Protein AF-V4T7K6-F1 (afdb_monomer_lite)

Radius of gyration: 15.02 Å; chains: 1; bounding box: 45×35×38 Å

Structure (mmCIF, N/CA/C/O backbone):
data_AF-V4T7K6-F1
#
_entry.id   AF-V4T7K6-F1
#
loop_
_atom_site.group_PDB
_atom_site.id
_atom_site.type_symbol
_atom_site.label_atom_id
_atom_site.label_alt_id
_atom_site.label_comp_id
_atom_site.label_asym_id
_atom_site.label_entity_id
_atom_site.label_seq_id
_atom_site.pdbx_PDB_ins_code
_atom_site.Cartn_x
_atom_site.Cartn_y
_atom_site.Cartn_z
_atom_site.occupancy
_atom_site.B_iso_or_equiv
_atom_site.auth_seq_id
_atom_site.auth_comp_id
_atom_site.auth_asym_id
_atom_site.auth_atom_id
_atom_site.pdbx_PDB_model_num
ATOM 1 N N . LYS A 1 1 ? 6.951 -4.900 18.575 1.00 36.53 1 LYS A N 1
ATOM 2 C CA . LYS A 1 1 ? 5.587 -4.560 19.053 1.00 36.53 1 LYS A CA 1
ATOM 3 C C . LYS A 1 1 ? 5.003 -3.599 18.024 1.00 36.53 1 LYS A C 1
ATOM 5 O O . LYS A 1 1 ? 5.227 -2.404 18.121 1.00 36.53 1 LYS A O 1
ATOM 10 N N . GLN A 1 2 ? 4.439 -4.139 16.946 1.00 43.81 2 GLN A N 1
ATOM 11 C CA . GLN A 1 2 ? 3.967 -3.348 15.809 1.00 43.81 2 GLN A CA 1
ATOM 12 C C . GLN A 1 2 ? 2.521 -2.949 16.098 1.00 43.81 2 GLN A C 1
ATOM 14 O O . GLN A 1 2 ? 1.584 -3.678 15.784 1.00 43.81 2 GLN A O 1
ATOM 19 N N . SER A 1 3 ? 2.383 -1.855 16.845 1.00 41.88 3 SER A N 1
ATOM 20 C CA . SER A 1 3 ? 1.105 -1.269 17.241 1.00 41.88 3 SER A CA 1
ATOM 21 C C . SER A 1 3 ? 0.712 -0.226 16.199 1.00 41.88 3 SER A C 1
ATOM 23 O O . SER A 1 3 ? 1.131 0.922 16.283 1.00 41.88 3 SER A O 1
ATOM 25 N N . GLY A 1 4 ? -0.050 -0.652 15.199 1.00 57.19 4 GLY A N 1
ATOM 26 C CA . GLY A 1 4 ? -0.596 0.192 14.141 1.00 57.19 4 GLY A CA 1
ATOM 27 C C . GLY A 1 4 ? -1.462 -0.645 13.194 1.00 57.19 4 GLY A C 1
ATOM 28 O O . GLY A 1 4 ? -1.292 -1.870 13.167 1.00 57.19 4 GLY A O 1
ATOM 29 N N . PRO A 1 5 ? -2.403 -0.025 12.461 1.00 72.12 5 PRO A N 1
ATOM 30 C CA . PRO A 1 5 ? -3.175 -0.713 11.428 1.00 72.12 5 PRO A CA 1
ATOM 31 C C . PRO A 1 5 ? 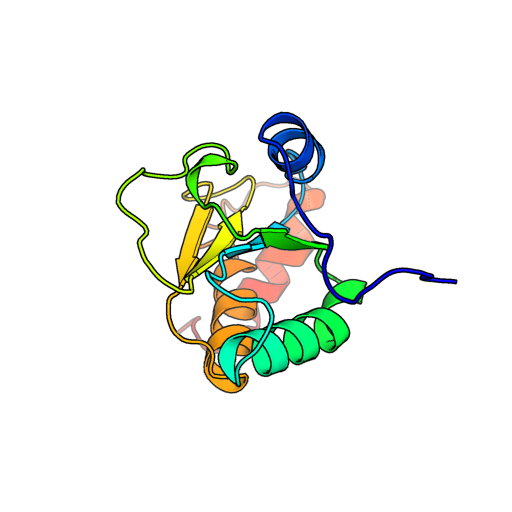-2.245 -1.320 10.367 1.00 72.12 5 PRO A C 1
ATOM 33 O O . PRO A 1 5 ? -1.109 -0.876 10.204 1.00 72.12 5 PRO A O 1
ATOM 36 N N . ALA A 1 6 ? -2.723 -2.337 9.643 1.00 80.31 6 ALA A N 1
ATOM 37 C CA . ALA A 1 6 ? -1.967 -3.003 8.575 1.00 80.31 6 ALA A CA 1
ATOM 38 C C . ALA A 1 6 ? -1.409 -2.025 7.530 1.00 80.31 6 ALA A C 1
ATOM 40 O O . ALA A 1 6 ? -0.366 -2.270 6.935 1.00 80.31 6 ALA A O 1
ATOM 41 N N . SER A 1 7 ? -2.104 -0.902 7.358 1.00 82.12 7 SER A N 1
ATOM 42 C CA . SER A 1 7 ? -1.777 0.166 6.426 1.00 82.12 7 SER A CA 1
ATOM 43 C C . SER A 1 7 ? -1.966 1.536 7.079 1.00 82.12 7 SER A C 1
ATOM 45 O O . SER A 1 7 ? -2.933 1.728 7.819 1.00 82.12 7 SER A O 1
ATOM 47 N N . ALA A 1 8 ? -1.061 2.472 6.803 1.00 85.44 8 ALA A N 1
ATOM 48 C CA . ALA A 1 8 ? -1.074 3.835 7.327 1.00 85.44 8 ALA A CA 1
ATOM 49 C C . ALA A 1 8 ? -2.023 4.752 6.539 1.00 85.44 8 ALA A C 1
ATOM 51 O O . ALA A 1 8 ? -1.962 4.807 5.316 1.00 85.44 8 ALA A O 1
ATOM 52 N N . GLU A 1 9 ? -2.882 5.499 7.228 1.00 87.31 9 GLU A N 1
ATOM 53 C CA . GLU A 1 9 ? -3.826 6.421 6.587 1.00 87.31 9 GLU A CA 1
ATOM 54 C C . GLU A 1 9 ? -3.152 7.752 6.215 1.00 87.31 9 GLU A C 1
ATOM 56 O O . GLU A 1 9 ? -2.814 8.549 7.088 1.00 87.31 9 GLU A O 1
ATOM 61 N N . ILE A 1 10 ? -3.024 8.020 4.916 1.00 86.69 10 ILE A N 1
ATOM 62 C CA . ILE A 1 10 ? -2.391 9.215 4.356 1.00 86.69 10 ILE A CA 1
ATOM 63 C C . ILE A 1 10 ? -3.451 10.280 4.071 1.00 86.69 10 ILE A C 1
ATOM 65 O O . ILE A 1 10 ? -4.290 10.142 3.169 1.00 86.69 10 ILE A O 1
ATOM 69 N N . LYS A 1 11 ? -3.384 11.377 4.830 1.00 83.69 11 LYS A N 1
ATOM 70 C CA . LYS A 1 11 ? -4.359 12.488 4.796 1.00 83.69 11 LYS A CA 1
ATOM 71 C C . LYS A 1 11 ? -3.871 13.735 4.071 1.00 83.69 11 LYS A C 1
ATOM 73 O O . LYS A 1 11 ? -4.687 14.578 3.707 1.00 83.69 11 LYS A O 1
ATOM 78 N N . SER A 1 12 ? -2.565 13.836 3.847 1.00 84.94 12 SER A N 1
ATOM 79 C CA . SER A 1 12 ? -1.917 15.025 3.295 1.00 84.94 12 SER A CA 1
ATOM 80 C C . SER A 1 12 ? -0.817 14.637 2.318 1.00 84.94 12 SER A C 1
ATOM 82 O O . SER A 1 12 ? -0.233 13.561 2.428 1.00 84.94 12 SER A O 1
ATOM 84 N N . ALA A 1 13 ? -0.491 15.540 1.393 1.00 82.19 13 ALA A N 1
ATOM 85 C CA . ALA A 1 13 ? 0.616 15.319 0.464 1.00 82.19 13 ALA A CA 1
ATOM 86 C C . ALA A 1 13 ? 1.984 15.280 1.158 1.00 82.19 13 ALA A C 1
ATOM 88 O O . ALA A 1 13 ? 2.868 14.534 0.746 1.00 82.19 13 ALA A O 1
ATOM 89 N N . GLU A 1 14 ? 2.137 16.035 2.246 1.00 82.69 14 GLU A N 1
ATOM 90 C CA . GLU A 1 14 ? 3.325 15.977 3.103 1.00 82.69 14 GLU A CA 1
ATOM 91 C C . GLU A 1 14 ? 3.479 14.593 3.740 1.00 82.69 14 GLU A C 1
ATOM 93 O O . GLU A 1 14 ? 4.555 14.007 3.683 1.00 82.69 14 GLU A O 1
ATOM 98 N N . ASP A 1 15 ? 2.379 14.039 4.259 1.00 82.44 15 ASP A N 1
ATOM 99 C CA . ASP A 1 15 ? 2.345 12.707 4.863 1.00 82.44 15 ASP A CA 1
ATOM 100 C C . ASP A 1 15 ? 2.681 11.631 3.825 1.00 82.44 15 ASP A C 1
ATOM 102 O O . ASP A 1 15 ? 3.547 10.795 4.060 1.00 82.44 15 ASP A O 1
ATOM 106 N N . ALA A 1 16 ? 2.113 11.740 2.617 1.00 79.88 16 ALA A N 1
ATOM 107 C CA . ALA A 1 16 ? 2.456 10.867 1.501 1.00 79.88 16 ALA A CA 1
ATOM 108 C C . ALA A 1 16 ? 3.951 10.928 1.175 1.00 79.88 16 ALA A C 1
ATOM 110 O O . ALA A 1 16 ? 4.599 9.896 1.051 1.00 79.88 16 ALA A O 1
ATOM 111 N N . SER A 1 17 ? 4.511 12.132 1.052 1.00 79.44 17 SER A N 1
ATOM 112 C CA . SER A 1 17 ? 5.918 12.312 0.699 1.00 79.44 17 SER A CA 1
ATOM 113 C C . SER A 1 17 ? 6.873 11.860 1.803 1.00 79.44 17 SER A C 1
ATOM 115 O O . SER A 1 17 ? 7.966 11.405 1.487 1.00 79.44 17 SER A O 1
ATOM 117 N N . SER A 1 18 ? 6.496 11.986 3.077 1.00 79.44 18 SER A N 1
ATOM 118 C CA . SER A 1 18 ? 7.275 11.444 4.196 1.00 79.44 18 SER A CA 1
ATOM 119 C C . SER A 1 18 ? 7.146 9.927 4.317 1.00 79.44 18 SER A C 1
ATOM 121 O O . SER A 1 18 ? 8.103 9.272 4.723 1.00 79.44 18 SER A O 1
ATOM 123 N N . PHE A 1 19 ? 5.988 9.370 3.960 1.00 79.75 19 PHE A N 1
ATOM 124 C CA . PHE A 1 19 ? 5.734 7.932 3.970 1.00 79.75 19 PHE A CA 1
ATOM 125 C C . PHE A 1 19 ? 6.450 7.214 2.819 1.00 79.75 19 PHE A C 1
ATOM 127 O O . PHE A 1 19 ? 6.991 6.122 2.980 1.00 79.75 19 PHE A O 1
ATOM 134 N N . ILE A 1 20 ? 6.501 7.848 1.647 1.00 75.88 20 ILE A N 1
ATOM 135 C CA . ILE A 1 20 ? 7.210 7.356 0.467 1.00 75.88 20 ILE A CA 1
ATOM 136 C C . ILE A 1 20 ? 8.707 7.611 0.662 1.00 75.88 20 ILE A C 1
ATOM 138 O O . ILE A 1 20 ? 9.255 8.630 0.249 1.00 75.88 20 ILE A O 1
ATOM 142 N N . GLY A 1 21 ? 9.382 6.680 1.332 1.00 65.81 21 GLY A N 1
ATOM 143 C CA . GLY A 1 21 ? 10.826 6.748 1.531 1.00 65.81 21 GLY A CA 1
ATOM 144 C C . GLY A 1 21 ? 11.610 6.519 0.232 1.00 65.81 21 GLY A C 1
ATOM 145 O O . GLY A 1 21 ? 11.357 5.566 -0.498 1.00 65.81 21 GLY A O 1
ATOM 146 N N . GLU A 1 22 ? 12.649 7.321 -0.016 1.00 59.69 22 GLU A N 1
ATOM 147 C CA . GLU A 1 22 ? 13.489 7.267 -1.234 1.00 59.69 22 GLU A CA 1
ATOM 148 C C . GLU A 1 22 ? 14.290 5.963 -1.435 1.00 59.69 22 GLU A C 1
ATOM 150 O O . GLU A 1 22 ? 14.983 5.810 -2.436 1.00 59.69 22 GLU A O 1
ATOM 155 N N . LYS A 1 23 ? 14.265 5.023 -0.484 1.00 63.88 23 LYS A N 1
ATOM 156 C CA . LYS A 1 23 ? 15.108 3.810 -0.508 1.00 63.88 23 LYS A CA 1
ATOM 157 C C . LYS A 1 23 ? 14.344 2.506 -0.303 1.00 63.88 23 LYS A C 1
ATOM 159 O O . LYS A 1 23 ? 14.974 1.467 -0.123 1.00 63.88 23 LYS A O 1
ATOM 164 N N . LYS A 1 24 ? 13.010 2.538 -0.298 1.00 73.62 24 LYS A N 1
ATOM 165 C CA . LYS A 1 24 ? 12.188 1.356 -0.016 1.00 73.62 24 LYS A CA 1
ATOM 166 C C . LYS A 1 24 ? 10.985 1.273 -0.940 1.00 73.62 24 LYS A C 1
ATOM 168 O O . LYS A 1 24 ? 10.561 2.273 -1.507 1.00 73.62 24 LYS A O 1
ATOM 173 N N . VAL A 1 25 ? 10.455 0.063 -1.075 1.00 79.44 25 VAL A N 1
ATOM 174 C CA . VAL A 1 25 ? 9.202 -0.184 -1.786 1.00 79.44 25 VAL A CA 1
ATOM 175 C C . VAL A 1 25 ? 8.042 0.083 -0.832 1.00 79.44 25 VAL A C 1
ATOM 177 O O . VAL A 1 25 ? 7.997 -0.472 0.266 1.00 79.44 25 VAL A O 1
ATOM 180 N N . VAL A 1 26 ? 7.124 0.943 -1.257 1.00 85.38 26 VAL A N 1
ATOM 181 C CA . VAL A 1 26 ? 5.983 1.403 -0.465 1.00 85.38 26 VAL A CA 1
ATOM 182 C C . VAL A 1 26 ? 4.718 1.176 -1.272 1.00 85.38 26 VAL A C 1
ATOM 184 O O . VAL A 1 26 ? 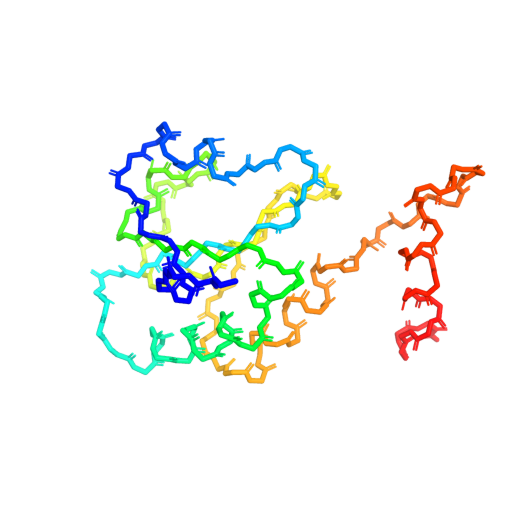4.638 1.581 -2.424 1.00 85.38 26 VAL A O 1
ATOM 187 N N . ILE A 1 27 ? 3.717 0.533 -0.693 1.00 86.94 27 ILE A N 1
ATOM 188 C CA . ILE A 1 27 ? 2.449 0.251 -1.356 1.00 86.94 27 ILE A CA 1
ATOM 189 C C . ILE A 1 27 ? 1.404 1.193 -0.782 1.00 86.94 27 ILE A C 1
ATOM 191 O O . ILE A 1 27 ? 1.247 1.275 0.427 1.00 86.94 27 ILE A O 1
ATOM 195 N N . ILE A 1 28 ? 0.684 1.920 -1.628 1.00 86.94 28 ILE A N 1
ATOM 196 C CA . ILE A 1 28 ? -0.352 2.860 -1.221 1.00 86.94 28 ILE A CA 1
ATOM 197 C C . ILE A 1 28 ? -1.656 2.556 -1.940 1.00 86.94 28 ILE A C 1
ATOM 199 O O . ILE A 1 28 ? -1.780 2.757 -3.143 1.00 86.94 28 ILE A O 1
ATOM 203 N N . GLY A 1 29 ? -2.664 2.127 -1.194 1.00 86.88 29 GLY A N 1
ATOM 204 C CA . GLY A 1 29 ? -4.011 1.931 -1.709 1.00 86.88 29 GLY A CA 1
ATOM 205 C C . GLY A 1 29 ? -4.817 3.226 -1.706 1.00 86.88 29 GLY A C 1
ATOM 206 O O . GLY A 1 29 ? -5.131 3.770 -0.653 1.00 86.88 29 GLY A O 1
ATOM 207 N N . VAL A 1 30 ? -5.186 3.736 -2.870 1.00 86.75 30 VAL A N 1
ATOM 208 C CA . VAL A 1 30 ? -6.217 4.762 -2.988 1.00 86.75 30 VAL A CA 1
ATOM 209 C C . VAL A 1 30 ? -7.572 4.074 -2.977 1.00 86.75 30 VAL A C 1
ATOM 211 O O . VAL A 1 30 ? -7.855 3.295 -3.876 1.00 86.75 30 VAL A O 1
ATOM 214 N N . PHE A 1 31 ? -8.429 4.383 -2.011 1.00 85.44 31 PHE A N 1
ATOM 215 C CA . PHE A 1 31 ? -9.778 3.831 -1.933 1.00 85.44 31 PHE A CA 1
ATOM 216 C C . PHE A 1 31 ? -10.799 4.942 -1.731 1.00 85.44 31 PHE A C 1
ATOM 218 O O . PHE A 1 31 ? -10.685 5.689 -0.763 1.00 85.44 31 PHE A O 1
ATOM 225 N N . PRO A 1 32 ? -11.851 5.043 -2.560 1.00 82.31 32 PRO A N 1
ATOM 226 C CA . PRO A 1 32 ? -12.889 6.047 -2.337 1.00 82.31 32 PRO A CA 1
ATOM 227 C C . PRO A 1 32 ? -13.578 5.860 -0.974 1.00 82.31 32 PRO A C 1
ATOM 229 O O . PRO A 1 32 ? -13.946 6.837 -0.327 1.00 82.31 32 PRO A O 1
ATOM 232 N N . ASN A 1 33 ? -13.707 4.613 -0.510 1.00 81.44 33 ASN A N 1
ATOM 233 C CA . ASN A 1 33 ? -14.237 4.264 0.804 1.00 81.44 33 ASN A CA 1
ATOM 234 C C . ASN A 1 33 ? -13.369 3.165 1.428 1.00 81.44 33 ASN A C 1
ATOM 236 O O . ASN A 1 33 ? -12.994 2.219 0.744 1.00 81.44 33 ASN A O 1
ATOM 240 N N . PHE A 1 34 ? -13.109 3.249 2.734 1.00 79.94 34 PHE A N 1
ATOM 241 C CA . PHE A 1 34 ? -12.410 2.209 3.507 1.00 79.94 34 PHE A CA 1
ATOM 242 C C . PHE A 1 34 ? -13.330 1.040 3.886 1.00 79.94 34 PHE A C 1
ATOM 244 O O . PHE A 1 34 ? -13.287 0.511 4.993 1.00 79.94 34 PHE A O 1
ATOM 251 N N . SER A 1 35 ? -14.250 0.699 2.991 1.00 78.62 35 SER A N 1
ATOM 252 C CA . SER A 1 35 ? -15.254 -0.331 3.201 1.00 78.62 35 SER A CA 1
ATOM 253 C C . SER A 1 35 ? -15.553 -0.972 1.857 1.00 78.62 35 SER A C 1
ATOM 255 O O . SER A 1 35 ? -15.821 -0.265 0.885 1.00 78.62 35 SER A O 1
ATOM 257 N N . GLY A 1 36 ? -15.458 -2.296 1.808 1.00 82.31 36 GLY A N 1
ATOM 258 C CA . GLY A 1 36 ? -15.582 -3.079 0.587 1.00 82.31 36 GLY A CA 1
ATOM 259 C C . GLY A 1 36 ? -14.548 -4.196 0.540 1.00 82.31 36 GLY A C 1
ATOM 260 O O . GLY A 1 36 ? -13.505 -4.120 1.195 1.00 82.31 36 GLY A O 1
ATOM 261 N N . GLU A 1 37 ? -14.838 -5.205 -0.278 1.00 85.69 37 GLU A N 1
ATOM 262 C CA . GLU A 1 37 ? -13.969 -6.367 -0.481 1.00 85.69 37 GLU A CA 1
ATOM 263 C C . GLU A 1 37 ? -12.560 -5.933 -0.919 1.00 85.69 37 GLU A C 1
ATOM 265 O O . GLU A 1 37 ? -11.562 -6.516 -0.506 1.00 85.69 37 GLU A O 1
ATOM 270 N N . GLU A 1 38 ? -12.456 -4.839 -1.678 1.00 85.00 38 GLU A N 1
ATOM 271 C CA . GLU A 1 38 ? -11.179 -4.304 -2.142 1.00 85.00 38 GLU A CA 1
ATOM 272 C C . GLU A 1 38 ? -10.270 -3.829 -1.000 1.00 85.00 38 GLU A C 1
ATOM 274 O O . GLU A 1 38 ? -9.067 -4.103 -0.998 1.00 85.00 38 GLU A O 1
ATOM 279 N N . PHE A 1 39 ? -10.844 -3.133 -0.014 1.00 85.44 39 PHE A N 1
ATOM 280 C CA . PHE A 1 39 ? -10.108 -2.644 1.150 1.00 85.44 39 PHE A CA 1
ATOM 281 C C . PHE A 1 39 ? -9.776 -3.781 2.120 1.00 85.44 39 PHE A C 1
ATOM 283 O O . PHE A 1 39 ? -8.686 -3.798 2.693 1.00 85.44 39 PHE A O 1
ATOM 290 N N . GLU A 1 40 ? -10.680 -4.750 2.283 1.00 88.06 40 GLU A N 1
ATOM 291 C CA . GLU A 1 40 ? -10.435 -5.939 3.104 1.00 88.06 40 GLU A CA 1
ATOM 292 C C . GLU A 1 40 ? -9.303 -6.794 2.524 1.00 88.06 40 GLU A C 1
ATOM 294 O O . GLU A 1 40 ? -8.353 -7.115 3.238 1.00 88.06 40 GLU A O 1
ATOM 299 N N . ASN A 1 41 ? -9.332 -7.076 1.219 1.00 89.50 41 ASN A N 1
ATOM 300 C CA . ASN A 1 41 ? -8.269 -7.810 0.531 1.00 89.50 41 ASN A CA 1
ATOM 301 C C . ASN A 1 41 ? -6.926 -7.073 0.604 1.00 89.50 41 ASN A C 1
ATOM 303 O O . ASN A 1 41 ? -5.888 -7.691 0.846 1.00 89.50 41 ASN A O 1
ATOM 307 N N . TYR A 1 42 ? -6.939 -5.749 0.436 1.00 87.94 42 TYR A N 1
ATOM 308 C CA . TYR A 1 42 ? -5.743 -4.924 0.586 1.00 87.94 42 TYR A CA 1
ATOM 309 C C . TYR A 1 42 ? -5.190 -4.950 2.010 1.00 87.94 42 TYR A C 1
ATOM 311 O O . TYR A 1 42 ? -3.985 -5.082 2.200 1.00 87.94 42 TYR A O 1
ATOM 319 N N . THR A 1 43 ? -6.061 -4.856 3.012 1.00 86.31 43 THR A N 1
ATOM 320 C CA . THR A 1 43 ? -5.675 -4.925 4.424 1.00 86.31 43 THR A CA 1
ATOM 321 C C . THR A 1 43 ? -5.091 -6.298 4.748 1.00 86.31 43 THR A C 1
ATOM 323 O O . THR A 1 43 ? -4.047 -6.369 5.387 1.00 86.31 43 THR A O 1
ATOM 326 N N . ALA A 1 44 ? -5.693 -7.380 4.248 1.00 87.69 44 ALA A N 1
ATOM 327 C CA . ALA A 1 44 ? -5.189 -8.740 4.425 1.00 87.69 44 ALA A CA 1
ATOM 328 C C . ALA A 1 44 ? -3.795 -8.924 3.801 1.00 87.69 44 ALA A C 1
ATOM 330 O O . ALA A 1 44 ? -2.893 -9.485 4.429 1.00 87.69 44 ALA A O 1
ATOM 331 N N . LEU A 1 45 ? -3.593 -8.402 2.588 1.00 86.50 45 LEU A N 1
ATOM 332 C CA . LEU A 1 45 ? -2.284 -8.364 1.941 1.00 86.50 45 LEU A CA 1
ATOM 333 C C . LEU A 1 45 ? -1.281 -7.554 2.769 1.00 86.50 45 LEU A C 1
ATOM 335 O O . LEU A 1 45 ? -0.166 -8.013 3.013 1.00 86.50 45 LEU A O 1
ATOM 339 N N . ALA A 1 46 ? -1.688 -6.368 3.219 1.00 86.19 46 ALA A N 1
ATOM 340 C CA . ALA A 1 46 ? -0.864 -5.500 4.035 1.00 86.19 46 ALA A CA 1
ATOM 341 C C . ALA A 1 46 ? -0.453 -6.205 5.331 1.00 86.19 46 ALA A C 1
ATOM 343 O O . ALA A 1 46 ? 0.719 -6.197 5.675 1.00 86.19 46 ALA A O 1
ATOM 344 N N . GLU A 1 47 ? -1.352 -6.911 6.020 1.00 85.25 47 GLU A N 1
ATOM 345 C CA . GLU A 1 47 ? -1.001 -7.684 7.218 1.00 85.25 47 GLU A CA 1
ATOM 346 C C . GLU A 1 47 ? -0.001 -8.804 6.938 1.00 85.25 47 GLU A C 1
ATOM 348 O O . GLU A 1 47 ? 0.892 -9.046 7.754 1.00 85.25 47 GLU A O 1
ATOM 353 N N . LYS A 1 48 ? -0.120 -9.457 5.780 1.00 84.75 48 LYS A N 1
ATOM 354 C CA . LYS A 1 48 ? 0.780 -10.531 5.355 1.00 84.75 48 LYS A CA 1
ATOM 355 C C . LYS A 1 48 ? 2.177 -10.009 5.019 1.00 84.75 48 LYS A C 1
ATOM 357 O O . LYS A 1 48 ? 3.170 -10.641 5.367 1.00 84.75 48 LYS A O 1
ATOM 362 N N . LEU A 1 49 ? 2.247 -8.847 4.371 1.00 81.56 49 LEU A N 1
ATOM 363 C CA . LEU A 1 49 ? 3.467 -8.280 3.803 1.00 81.56 49 LEU A CA 1
ATOM 364 C C . LEU A 1 49 ? 4.063 -7.121 4.623 1.00 81.56 49 LEU A C 1
ATOM 366 O O . LEU A 1 49 ? 5.162 -6.676 4.301 1.00 81.56 49 LEU A O 1
ATOM 370 N N . ARG A 1 50 ? 3.421 -6.655 5.708 1.00 76.62 50 ARG A N 1
ATOM 371 C CA . ARG A 1 50 ? 3.906 -5.541 6.565 1.00 76.62 50 ARG A CA 1
ATOM 372 C C . ARG A 1 50 ? 5.248 -5.791 7.253 1.00 76.62 50 ARG A C 1
ATOM 374 O O . ARG A 1 50 ? 5.751 -4.903 7.941 1.00 76.62 50 ARG A O 1
ATOM 381 N N . SER A 1 51 ? 5.757 -7.019 7.181 1.00 77.44 51 SER A N 1
ATOM 382 C CA . SER A 1 51 ? 7.092 -7.380 7.666 1.00 77.44 51 SER A CA 1
ATOM 383 C C . SER A 1 51 ? 8.182 -6.987 6.668 1.00 77.44 51 SER A C 1
ATOM 385 O O . SER A 1 51 ? 9.290 -6.657 7.083 1.00 77.44 51 SER A O 1
ATOM 387 N N . ASP A 1 52 ? 7.854 -6.993 5.375 1.00 76.50 52 ASP A N 1
ATOM 388 C CA . ASP A 1 52 ? 8.786 -6.791 4.264 1.00 76.50 52 ASP A CA 1
ATOM 389 C C . ASP A 1 52 ? 8.560 -5.445 3.555 1.00 76.50 52 ASP A C 1
ATOM 391 O O . ASP A 1 52 ? 9.505 -4.866 3.018 1.00 76.50 52 ASP A O 1
ATOM 395 N N . TYR A 1 53 ? 7.330 -4.918 3.589 1.00 81.19 53 TYR A N 1
ATOM 396 C CA . TYR A 1 53 ? 6.930 -3.707 2.872 1.00 81.19 53 TYR A CA 1
ATOM 397 C C . TYR A 1 53 ? 6.100 -2.748 3.729 1.00 81.19 53 TYR A C 1
ATOM 399 O O . TYR A 1 53 ? 5.424 -3.148 4.678 1.00 81.19 53 TYR A O 1
ATOM 407 N N . GLU A 1 54 ? 6.122 -1.466 3.363 1.00 85.00 54 GLU A N 1
ATOM 408 C CA . GLU A 1 54 ? 5.324 -0.429 4.020 1.00 85.00 54 GLU A CA 1
ATOM 409 C C . GLU A 1 54 ? 4.023 -0.208 3.244 1.00 85.00 54 GLU A C 1
ATOM 411 O O . GLU A 1 54 ? 4.046 0.090 2.051 1.00 85.00 54 GLU A O 1
ATOM 416 N N . PHE A 1 55 ? 2.886 -0.367 3.924 1.00 87.88 55 PHE A N 1
ATOM 417 C CA . PHE A 1 55 ? 1.558 -0.186 3.343 1.00 87.88 55 PHE A CA 1
ATOM 418 C C . PHE A 1 55 ? 0.925 1.105 3.849 1.00 87.88 55 PHE A C 1
ATOM 420 O O . PHE A 1 55 ? 0.864 1.351 5.052 1.00 87.88 55 PHE A O 1
ATOM 427 N N . GLY A 1 56 ? 0.405 1.911 2.936 1.00 88.19 56 GLY A N 1
ATOM 428 C CA . GLY A 1 56 ? -0.373 3.113 3.193 1.00 88.19 56 GLY A CA 1
ATOM 429 C C . GLY A 1 56 ? -1.719 3.039 2.485 1.00 88.19 56 GLY A C 1
ATOM 430 O O . GLY A 1 56 ? -1.911 2.241 1.576 1.00 88.19 56 GLY A O 1
ATOM 431 N N . HIS A 1 57 ? -2.685 3.849 2.868 1.00 89.38 57 HIS A N 1
ATOM 432 C CA . HIS A 1 57 ? -3.897 4.037 2.090 1.00 89.38 57 HIS A CA 1
ATOM 433 C C . HIS A 1 57 ? -4.352 5.483 2.159 1.00 89.38 57 HIS A C 1
ATOM 435 O O . HIS A 1 57 ? -4.082 6.192 3.121 1.00 89.38 57 HIS A O 1
ATOM 441 N N . THR A 1 58 ? -5.065 5.936 1.141 1.00 86.75 58 THR A N 1
ATOM 442 C CA . THR A 1 58 ? -5.634 7.277 1.097 1.00 86.75 58 THR A CA 1
ATOM 443 C C . THR A 1 58 ? -6.970 7.260 0.379 1.00 86.75 58 THR A C 1
ATOM 445 O O . THR A 1 58 ? -7.216 6.398 -0.454 1.00 86.75 58 THR A O 1
ATOM 448 N N . GLN A 1 59 ? -7.836 8.229 0.652 1.00 84.88 59 GLN A N 1
ATOM 449 C CA . GLN A 1 59 ? -9.059 8.398 -0.141 1.00 84.88 59 GLN A CA 1
ATOM 450 C C . GLN A 1 59 ? -8.853 9.281 -1.366 1.00 84.88 59 GLN A C 1
ATOM 452 O O . GLN A 1 59 ? -9.700 9.328 -2.254 1.00 84.88 59 GLN A O 1
ATOM 457 N N . ASN A 1 60 ? -7.723 9.989 -1.426 1.00 78.56 60 ASN A N 1
ATOM 458 C CA . ASN A 1 60 ? -7.443 10.953 -2.473 1.00 78.56 60 ASN A CA 1
ATOM 459 C C . ASN A 1 60 ? -6.097 10.661 -3.129 1.00 78.56 60 ASN A C 1
ATOM 461 O O . ASN A 1 60 ? -5.048 11.013 -2.595 1.00 78.56 60 ASN A O 1
ATOM 465 N N . ALA A 1 61 ? -6.134 10.135 -4.357 1.00 76.25 61 ALA A N 1
ATOM 466 C CA . ALA A 1 61 ? -4.943 9.971 -5.196 1.00 76.25 61 ALA A CA 1
ATOM 467 C C . ALA A 1 61 ? -4.154 11.282 -5.369 1.00 76.25 61 ALA A C 1
ATOM 469 O O . ALA A 1 61 ? -2.940 11.249 -5.530 1.00 76.25 61 ALA A O 1
ATOM 470 N N . LYS A 1 62 ? -4.830 12.439 -5.280 1.00 77.56 62 LYS A N 1
ATOM 471 C CA . LYS A 1 62 ? -4.226 13.783 -5.356 1.00 77.56 62 LYS A CA 1
ATOM 472 C C . LYS A 1 62 ? -3.199 14.068 -4.260 1.00 77.56 62 LYS A C 1
ATOM 474 O O . LYS A 1 62 ? -2.397 14.981 -4.415 1.00 77.56 62 LYS A O 1
ATOM 479 N N . LEU A 1 63 ? -3.260 13.336 -3.149 1.00 76.62 63 LEU A N 1
ATOM 480 C CA . LEU A 1 63 ? -2.311 13.474 -2.049 1.00 76.62 63 LEU A CA 1
ATOM 481 C C . LEU A 1 63 ? -0.990 12.769 -2.360 1.00 76.62 63 LEU A C 1
ATOM 483 O O . LEU A 1 63 ? 0.026 13.087 -1.761 1.00 76.62 63 LEU A O 1
ATOM 487 N N . LEU A 1 64 ? -0.968 11.829 -3.302 1.00 73.88 64 LEU A N 1
ATOM 488 C CA . LEU A 1 64 ? 0.251 11.103 -3.620 1.00 73.88 64 LEU A CA 1
ATOM 489 C C . LEU A 1 64 ? 1.150 11.941 -4.534 1.00 73.88 64 LEU A C 1
ATOM 491 O O . LEU A 1 64 ? 0.656 12.549 -5.4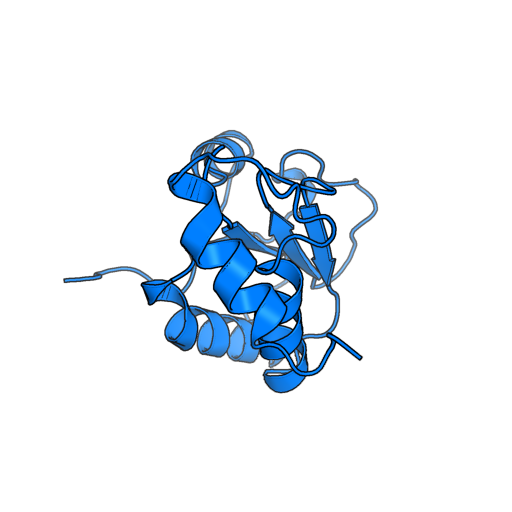91 1.00 73.88 64 LEU A O 1
ATOM 495 N N . PRO A 1 65 ? 2.477 11.952 -4.310 1.00 63.66 65 PRO A N 1
ATOM 496 C CA . PRO A 1 65 ? 3.404 12.510 -5.278 1.00 63.66 65 PRO A CA 1
ATOM 497 C C . PRO A 1 65 ? 3.236 11.727 -6.585 1.00 63.66 65 PRO A C 1
ATOM 499 O O . PRO A 1 65 ? 3.226 10.496 -6.593 1.00 63.66 65 PRO A O 1
ATOM 502 N N . ARG A 1 66 ? 3.043 12.451 -7.696 1.00 63.09 66 ARG A N 1
ATOM 503 C CA . ARG A 1 66 ? 2.688 11.890 -9.019 1.00 63.09 66 ARG A CA 1
ATOM 504 C C . ARG A 1 66 ? 1.293 11.263 -9.101 1.00 63.09 66 ARG A C 1
ATOM 506 O O . ARG A 1 66 ? 1.007 10.489 -10.012 1.00 63.09 66 ARG A O 1
ATOM 513 N N . GLY A 1 67 ? 0.408 11.584 -8.161 1.00 57.84 67 GLY A N 1
ATOM 514 C CA . GLY A 1 67 ? -1.027 11.347 -8.262 1.00 57.84 67 GLY A CA 1
ATOM 515 C C . GLY A 1 67 ? -1.602 12.063 -9.473 1.00 57.84 67 GLY A C 1
ATOM 516 O O . GLY A 1 67 ? -1.927 13.247 -9.394 1.00 57.84 67 GLY A O 1
ATOM 517 N N . GLU A 1 68 ? -1.717 11.373 -10.608 1.00 54.12 68 GLU A N 1
ATOM 518 C CA . GLU A 1 68 ? -2.467 11.922 -11.728 1.00 54.12 68 GLU A CA 1
ATOM 519 C C . GLU A 1 68 ? -3.911 12.135 -11.278 1.00 54.12 68 GLU A C 1
ATOM 521 O O . GLU A 1 68 ? -4.572 11.236 -10.756 1.00 54.12 68 GLU A O 1
ATOM 526 N N . SER A 1 69 ? -4.412 13.350 -11.501 1.00 51.47 69 SER A N 1
ATOM 527 C CA . SER A 1 69 ? -5.772 13.763 -11.135 1.00 51.47 69 SER A CA 1
ATOM 528 C C . SER A 1 69 ? -6.877 12.918 -11.795 1.00 51.47 69 SER A C 1
ATOM 530 O O . SER A 1 69 ? -8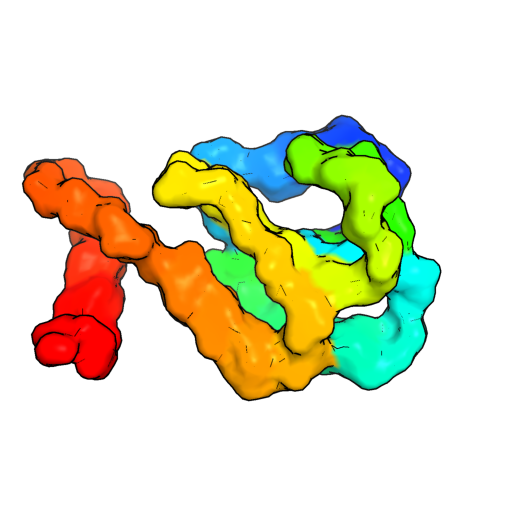.046 13.098 -11.464 1.00 51.47 69 SER A O 1
ATOM 532 N N . SER A 1 70 ? -6.515 12.000 -12.697 1.00 51.69 70 SER A N 1
ATOM 533 C CA . SER A 1 70 ? -7.409 11.093 -13.420 1.00 51.69 70 SER A CA 1
ATOM 534 C C . SER A 1 70 ? -7.619 9.733 -12.754 1.00 51.69 70 SER A C 1
ATOM 536 O O . SER A 1 70 ? -8.464 8.967 -13.221 1.00 51.69 70 SER A O 1
ATOM 538 N N . VAL A 1 71 ? -6.900 9.398 -11.676 1.00 55.91 71 VAL A N 1
ATOM 539 C CA . VAL A 1 71 ? -7.121 8.117 -10.996 1.00 55.91 71 VAL A CA 1
ATOM 540 C C . VAL A 1 71 ? -8.385 8.205 -10.142 1.00 55.91 71 VAL A C 1
ATOM 542 O O . VAL A 1 71 ? -8.383 8.674 -9.007 1.00 55.91 71 VAL A O 1
ATOM 545 N N . THR A 1 72 ? -9.494 7.800 -10.753 1.00 54.78 72 THR A N 1
ATOM 546 C CA . THR A 1 72 ? -10.835 7.770 -10.171 1.00 54.78 72 THR A CA 1
ATOM 547 C C . THR A 1 72 ? -11.224 6.319 -9.936 1.00 54.78 72 THR A C 1
ATOM 549 O O . THR A 1 72 ? -11.480 5.571 -10.875 1.00 54.78 72 THR A O 1
ATOM 552 N N . GLY A 1 73 ? -11.219 5.911 -8.670 1.00 66.81 73 GLY A N 1
ATOM 553 C CA . GLY A 1 73 ? -11.579 4.562 -8.251 1.00 66.81 73 GLY A CA 1
ATOM 554 C C . GLY A 1 73 ? -10.595 3.990 -7.237 1.00 66.81 73 GLY A C 1
ATOM 555 O O . GLY A 1 73 ? -9.612 4.649 -6.889 1.00 66.81 73 GLY A O 1
ATOM 556 N N . PRO A 1 74 ? -10.872 2.776 -6.750 1.00 80.62 74 PRO A N 1
ATOM 557 C CA . PRO A 1 74 ? -9.920 2.051 -5.946 1.00 80.62 74 PRO A CA 1
ATOM 558 C C . PRO A 1 74 ? -8.717 1.712 -6.842 1.00 80.62 74 PRO A C 1
ATOM 560 O O . PRO A 1 74 ? -8.865 1.118 -7.911 1.00 80.62 74 PRO A O 1
ATOM 563 N N . VAL A 1 75 ? -7.517 2.135 -6.443 1.00 86.06 75 VAL A N 1
ATOM 564 C CA . VAL A 1 75 ? -6.246 1.714 -7.061 1.00 86.06 75 VAL A CA 1
ATOM 565 C C . VAL A 1 75 ? -5.224 1.377 -5.973 1.00 86.06 75 VAL A C 1
ATOM 567 O O . VAL A 1 75 ? -5.176 2.033 -4.944 1.00 86.06 75 VAL A O 1
ATOM 570 N N . VAL A 1 76 ? -4.371 0.387 -6.180 1.00 86.75 76 VAL A N 1
ATOM 571 C CA . VAL A 1 76 ? -3.154 0.167 -5.398 1.00 86.75 76 VAL A CA 1
ATOM 572 C C . VAL A 1 76 ? -1.976 0.715 -6.180 1.00 86.75 76 VAL A C 1
ATOM 574 O O . VAL A 1 76 ? -1.683 0.266 -7.279 1.00 86.75 76 VAL A O 1
ATOM 577 N N . ARG A 1 77 ? -1.285 1.691 -5.612 1.00 84.31 77 ARG A N 1
ATOM 578 C CA . ARG A 1 77 ? -0.083 2.287 -6.176 1.00 84.31 77 ARG A CA 1
ATOM 579 C C . ARG A 1 77 ? 1.136 1.800 -5.420 1.00 84.31 77 ARG A C 1
ATOM 581 O O . ARG A 1 77 ? 1.309 2.137 -4.258 1.00 84.31 77 ARG A O 1
ATOM 588 N N . LEU A 1 78 ? 2.012 1.059 -6.077 1.00 85.06 78 LEU A N 1
ATOM 589 C CA . LEU A 1 78 ? 3.296 0.669 -5.509 1.00 85.06 78 LEU A CA 1
ATOM 590 C C . LEU A 1 78 ? 4.361 1.655 -5.960 1.00 85.06 78 LEU A C 1
ATOM 592 O O . LEU A 1 78 ? 4.583 1.828 -7.149 1.00 85.06 78 LEU A O 1
ATOM 596 N N . LEU A 1 79 ? 5.014 2.308 -5.014 1.00 81.50 79 LEU A N 1
ATOM 597 C CA . LEU A 1 79 ? 6.124 3.221 -5.226 1.00 81.50 79 LEU A CA 1
ATOM 598 C C . LEU A 1 79 ? 7.436 2.508 -4.928 1.00 81.50 79 LEU A C 1
ATOM 600 O O . LEU A 1 79 ? 7.561 1.798 -3.931 1.00 81.50 79 LEU A O 1
ATOM 604 N N . LYS A 1 80 ? 8.418 2.693 -5.805 1.00 79.31 80 LYS A N 1
ATOM 605 C CA . LYS A 1 80 ? 9.740 2.076 -5.690 1.00 79.31 80 LYS A CA 1
ATOM 606 C C . LYS A 1 80 ? 10.828 3.070 -6.090 1.00 79.31 80 LYS A C 1
ATOM 608 O O . LYS A 1 80 ? 10.564 3.968 -6.875 1.00 79.31 80 LYS A O 1
ATOM 613 N N . PRO A 1 81 ? 12.063 2.937 -5.592 1.00 72.81 81 PRO A N 1
ATOM 614 C CA . PRO A 1 81 ? 13.138 3.867 -5.934 1.00 72.81 81 PRO A CA 1
ATOM 615 C C . PRO A 1 81 ? 13.874 3.522 -7.245 1.00 72.81 81 PRO A C 1
ATOM 617 O O . PRO A 1 81 ? 14.831 4.202 -7.605 1.00 72.81 81 PRO A O 1
ATOM 620 N N . PHE A 1 82 ? 13.450 2.473 -7.958 1.00 64.56 82 PHE A N 1
ATOM 621 C CA . PHE A 1 82 ? 14.066 1.957 -9.188 1.00 64.56 82 PHE A CA 1
ATOM 622 C C . PHE A 1 82 ? 13.013 1.660 -10.279 1.00 64.56 82 PHE A C 1
ATOM 624 O O . PHE A 1 82 ? 11.812 1.662 -10.011 1.00 64.56 82 PHE A O 1
ATOM 631 N N . ASP A 1 83 ? 13.458 1.429 -11.517 1.00 66.31 83 ASP A N 1
ATOM 632 C CA . ASP A 1 83 ? 12.631 1.341 -12.738 1.00 66.31 83 ASP A CA 1
ATOM 633 C C . ASP A 1 83 ? 11.737 2.585 -12.977 1.00 66.31 83 ASP A C 1
ATOM 635 O O . ASP A 1 83 ? 12.242 3.657 -13.301 1.00 66.31 83 ASP A O 1
ATOM 639 N N . GLU A 1 84 ? 10.412 2.449 -12.834 1.00 68.56 84 GLU A N 1
ATOM 640 C CA . GLU A 1 84 ? 9.381 3.437 -13.203 1.00 68.56 84 GLU A CA 1
ATOM 641 C C . GLU A 1 84 ? 8.926 4.329 -12.035 1.00 68.56 84 GLU A C 1
ATOM 643 O O . GLU A 1 84 ? 8.023 5.153 -12.178 1.00 68.56 84 GLU A O 1
ATOM 648 N N . LEU A 1 85 ? 9.587 4.215 -10.876 1.00 74.31 85 LEU A N 1
ATOM 649 C CA . LEU A 1 85 ? 9.345 4.963 -9.634 1.00 74.31 85 LEU A CA 1
ATOM 650 C C . LEU A 1 85 ? 7.968 4.733 -8.967 1.00 74.31 85 LEU A C 1
ATOM 652 O O . LEU A 1 85 ? 7.838 4.875 -7.751 1.00 74.31 85 LEU A O 1
ATOM 656 N N . PHE A 1 86 ? 6.942 4.355 -9.728 1.00 77.88 86 PHE A N 1
ATOM 657 C CA . PHE A 1 86 ? 5.644 3.903 -9.237 1.00 77.88 86 PHE A CA 1
ATOM 658 C C . PHE A 1 86 ? 4.929 3.028 -10.277 1.00 77.88 86 PHE A C 1
ATOM 660 O O . PHE A 1 86 ? 5.194 3.142 -11.469 1.00 77.88 86 PHE A O 1
ATOM 667 N N . VAL A 1 87 ? 4.009 2.175 -9.826 1.00 81.50 87 VAL A N 1
ATOM 668 C CA . VAL A 1 87 ? 3.149 1.334 -10.665 1.00 81.50 87 VAL A CA 1
ATOM 669 C C . VAL A 1 87 ? 1.735 1.336 -10.089 1.00 81.50 87 VAL A C 1
ATOM 671 O O . VAL A 1 87 ? 1.555 1.189 -8.881 1.00 81.50 87 VAL A O 1
ATOM 674 N N . ASP A 1 88 ? 0.738 1.506 -10.954 1.00 82.81 88 ASP A N 1
ATOM 675 C CA . ASP A 1 88 ? -0.679 1.495 -10.595 1.00 82.81 88 ASP A CA 1
ATOM 676 C C . ASP A 1 88 ? -1.320 0.141 -10.889 1.00 82.81 88 ASP A C 1
ATOM 678 O O . ASP A 1 88 ? -1.222 -0.380 -11.999 1.00 82.81 88 ASP A O 1
ATOM 682 N N . PHE A 1 89 ? -2.056 -0.388 -9.919 1.00 83.75 89 PHE A N 1
ATOM 683 C CA . PHE A 1 89 ? -2.747 -1.662 -10.009 1.00 83.75 89 PHE A CA 1
ATOM 684 C C . PHE A 1 89 ? -4.199 -1.517 -9.573 1.00 83.75 89 PHE A C 1
ATOM 686 O O . PHE A 1 89 ? -4.486 -0.994 -8.507 1.00 83.75 89 PHE A O 1
ATOM 693 N N . LYS A 1 90 ? -5.147 -1.950 -10.401 1.00 82.62 90 LYS A N 1
ATOM 694 C CA . LYS A 1 90 ? -6.589 -1.763 -10.143 1.00 82.62 90 LYS A CA 1
ATOM 695 C C . LYS A 1 90 ? -7.311 -3.062 -9.782 1.00 82.62 90 LYS A C 1
ATOM 697 O O . LYS A 1 90 ? -8.531 -3.056 -9.660 1.00 82.62 90 LYS A O 1
ATOM 702 N N . ASP A 1 91 ? -6.580 -4.167 -9.646 1.00 82.44 91 ASP A N 1
ATOM 703 C 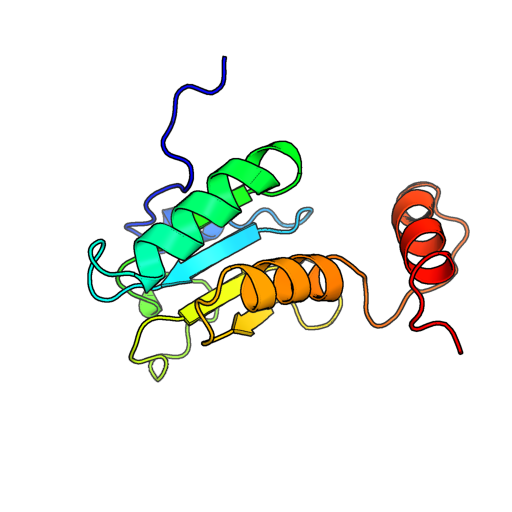CA . ASP A 1 91 ? -7.149 -5.464 -9.285 1.00 82.44 91 ASP A CA 1
ATOM 704 C C . ASP A 1 91 ? -6.953 -5.699 -7.783 1.00 82.44 91 ASP A C 1
ATOM 706 O O . ASP A 1 91 ? -5.832 -5.714 -7.285 1.00 82.44 91 ASP A O 1
ATOM 710 N N . PHE A 1 92 ? -8.044 -5.863 -7.038 1.00 82.25 92 PHE A N 1
ATOM 711 C CA . PHE A 1 92 ? -7.999 -6.020 -5.577 1.00 82.25 92 PHE A CA 1
ATOM 712 C C . PHE A 1 92 ? -8.133 -7.463 -5.122 1.00 82.25 92 PHE A C 1
ATOM 714 O O . PHE A 1 92 ? -8.439 -7.734 -3.964 1.00 82.25 92 PHE A O 1
ATOM 721 N N . LYS A 1 93 ? -7.931 -8.415 -6.029 1.00 83.19 93 LYS A N 1
ATOM 722 C CA . LYS A 1 93 ? -7.885 -9.825 -5.660 1.00 83.19 93 LYS A CA 1
ATOM 723 C C . LYS A 1 93 ? -6.595 -10.091 -4.906 1.00 83.19 93 LYS A C 1
ATOM 725 O O . LYS A 1 93 ? -5.531 -9.729 -5.396 1.00 83.19 93 LYS A O 1
ATOM 730 N N . VAL A 1 94 ? -6.682 -10.773 -3.766 1.00 80.62 94 VAL A N 1
ATOM 731 C CA . VAL A 1 94 ? -5.515 -11.136 -2.941 1.00 80.62 94 VAL A CA 1
ATOM 732 C C . VAL A 1 94 ? -4.422 -11.800 -3.786 1.00 80.62 94 VAL A C 1
ATOM 734 O O . VAL A 1 94 ? -3.294 -11.333 -3.776 1.00 80.62 94 VAL A O 1
ATOM 737 N N . ASP A 1 95 ? -4.775 -12.787 -4.614 1.00 80.75 95 ASP A N 1
ATOM 738 C CA . ASP A 1 95 ? -3.847 -13.465 -5.539 1.00 80.75 95 ASP A CA 1
ATOM 739 C C . ASP A 1 95 ? -3.136 -12.500 -6.505 1.00 80.75 95 ASP A C 1
ATOM 741 O O . ASP A 1 95 ? -1.937 -12.606 -6.763 1.00 80.75 95 ASP A O 1
ATOM 745 N N . ALA A 1 96 ? -3.891 -11.545 -7.051 1.00 83.94 96 ALA A N 1
ATOM 746 C CA . ALA A 1 96 ? -3.388 -10.587 -8.026 1.00 83.94 96 ALA A CA 1
ATOM 747 C C . ALA A 1 96 ? -2.505 -9.528 -7.357 1.00 83.94 96 ALA A C 1
ATOM 749 O O . ALA A 1 96 ? -1.474 -9.156 -7.904 1.00 83.94 96 ALA A O 1
ATOM 750 N N . LEU A 1 97 ? -2.885 -9.086 -6.159 1.00 83.38 97 LEU A N 1
ATOM 751 C CA . LEU A 1 97 ? -2.120 -8.166 -5.333 1.00 83.38 97 LEU A CA 1
ATOM 752 C C . LEU A 1 97 ? -0.818 -8.789 -4.824 1.00 83.38 97 LEU A C 1
ATOM 754 O O . LEU A 1 97 ? 0.217 -8.131 -4.860 1.00 83.38 97 LEU A O 1
ATOM 758 N N . GLU A 1 98 ? -0.851 -10.048 -4.382 1.00 81.56 98 GLU A N 1
ATOM 759 C CA . GLU A 1 98 ? 0.347 -10.793 -3.985 1.00 81.56 98 GLU A CA 1
ATOM 760 C C . GLU A 1 98 ? 1.325 -10.878 -5.151 1.00 81.56 98 GLU A C 1
ATOM 762 O O . GLU A 1 98 ? 2.462 -10.422 -5.026 1.00 81.56 98 GLU A O 1
ATOM 767 N N . LYS A 1 99 ? 0.852 -11.332 -6.318 1.00 81.56 99 LYS A N 1
ATOM 768 C CA . LYS A 1 99 ? 1.665 -11.341 -7.537 1.00 81.56 99 LYS A CA 1
ATOM 769 C C . LYS A 1 99 ? 2.176 -9.960 -7.904 1.00 81.56 99 LYS A C 1
ATOM 771 O O . LYS A 1 99 ? 3.352 -9.816 -8.203 1.00 81.56 99 LYS A O 1
ATOM 776 N N . PHE A 1 100 ? 1.327 -8.941 -7.846 1.00 82.00 100 PHE A N 1
ATOM 777 C CA . PHE A 1 100 ? 1.715 -7.579 -8.177 1.00 82.00 100 PHE A CA 1
ATOM 778 C C . PHE A 1 100 ? 2.837 -7.069 -7.270 1.00 82.00 100 PHE A C 1
ATOM 780 O O . PHE A 1 100 ? 3.796 -6.491 -7.777 1.00 82.00 100 PHE A O 1
ATOM 787 N N . VAL A 1 101 ? 2.755 -7.289 -5.954 1.00 79.88 101 VAL A N 1
ATOM 788 C CA . VAL A 1 101 ? 3.811 -6.880 -5.019 1.00 79.88 101 VAL A CA 1
ATOM 789 C C . VAL A 1 101 ? 5.072 -7.716 -5.219 1.00 79.88 101 VAL A C 1
ATOM 791 O O . VAL A 1 101 ? 6.163 -7.151 -5.214 1.00 79.88 101 VAL A O 1
ATOM 794 N N . GLU A 1 102 ? 4.957 -9.024 -5.451 1.00 75.44 102 GLU A N 1
ATOM 795 C CA . GLU A 1 102 ? 6.109 -9.880 -5.752 1.00 75.44 102 GLU A CA 1
ATOM 796 C C . GLU A 1 102 ? 6.818 -9.462 -7.046 1.00 75.44 102 GLU A C 1
ATOM 798 O O . GLU A 1 102 ? 8.028 -9.242 -7.026 1.00 75.44 102 GLU A O 1
ATOM 803 N N . GLU A 1 103 ? 6.080 -9.289 -8.143 1.00 74.44 103 GLU A N 1
ATOM 804 C CA . GLU A 1 103 ? 6.616 -8.876 -9.442 1.00 74.44 103 GLU A CA 1
ATOM 805 C C . GLU A 1 103 ? 7.175 -7.454 -9.387 1.00 74.44 103 GLU A C 1
ATOM 807 O O . GLU A 1 103 ? 8.269 -7.196 -9.880 1.00 74.44 103 GLU A O 1
ATOM 812 N N . SER A 1 104 ? 6.477 -6.532 -8.724 1.00 71.81 104 SER A N 1
ATOM 813 C CA . SER A 1 104 ? 6.906 -5.132 -8.628 1.00 71.81 104 SER A CA 1
ATOM 814 C C . SER A 1 104 ? 8.042 -4.915 -7.630 1.00 71.81 104 SER A C 1
ATOM 816 O O . SER A 1 104 ? 8.781 -3.934 -7.744 1.00 71.81 104 SER A O 1
ATOM 818 N N . SER A 1 105 ? 8.197 -5.810 -6.650 1.00 64.06 105 SER A N 1
ATOM 819 C CA . SER A 1 105 ? 9.342 -5.825 -5.741 1.00 64.06 105 SER A CA 1
ATOM 820 C C . SER A 1 105 ? 10.609 -6.362 -6.404 1.00 64.06 105 SER A C 1
ATOM 822 O O . SER A 1 105 ? 11.693 -6.205 -5.832 1.00 64.06 105 SER A O 1
ATOM 824 N N . ILE A 1 106 ? 10.495 -7.017 -7.557 1.00 62.12 106 ILE A N 1
ATOM 825 C CA . ILE A 1 106 ? 11.641 -7.457 -8.341 1.00 62.12 106 ILE A CA 1
ATOM 826 C C . ILE A 1 106 ? 11.984 -6.323 -9.326 1.00 62.12 106 ILE A C 1
ATOM 828 O O . ILE A 1 106 ? 11.108 -5.859 -10.056 1.00 62.12 106 ILE A O 1
ATOM 832 N N . PRO A 1 107 ? 13.231 -5.819 -9.348 1.00 57.62 107 PRO A N 1
ATOM 833 C CA . PRO A 1 107 ? 13.636 -4.833 -10.347 1.00 57.62 107 PRO A CA 1
ATOM 834 C C . PRO A 1 107 ? 13.514 -5.425 -11.759 1.00 57.62 107 PRO A C 1
ATOM 836 O O . PRO A 1 107 ? 14.034 -6.513 -12.017 1.00 57.62 107 PRO A O 1
ATOM 839 N N . ILE A 1 108 ? 12.843 -4.708 -12.669 1.00 55.22 108 ILE A N 1
ATOM 840 C CA . ILE A 1 108 ? 12.605 -5.156 -14.056 1.00 55.22 108 ILE A CA 1
ATOM 841 C C . ILE A 1 108 ? 13.939 -5.190 -14.808 1.00 55.22 108 ILE A C 1
ATOM 843 O O . ILE A 1 108 ? 14.255 -6.160 -15.497 1.00 55.22 108 ILE A O 1
ATOM 847 N N . VAL A 1 109 ? 14.763 -4.154 -14.622 1.00 43.00 109 VAL A N 1
ATOM 848 C CA . VAL A 1 109 ? 16.161 -4.135 -15.056 1.00 43.00 109 VAL A CA 1
ATOM 849 C C . VAL A 1 109 ? 17.061 -4.314 -13.842 1.00 43.00 109 VAL A C 1
ATOM 851 O O . VAL A 1 109 ? 17.275 -3.397 -13.051 1.00 43.00 109 VAL A O 1
ATOM 854 N N . THR A 1 110 ? 17.655 -5.497 -13.714 1.00 38.53 110 THR A N 1
ATOM 855 C CA . THR A 1 110 ? 18.733 -5.696 -12.746 1.00 38.53 110 THR A CA 1
ATOM 856 C C . THR A 1 110 ? 20.062 -5.335 -13.404 1.00 38.53 110 THR A C 1
ATOM 858 O O . THR A 1 110 ? 20.589 -6.096 -14.216 1.00 38.53 110 THR A O 1
ATOM 861 N N . VAL A 1 111 ? 20.628 -4.170 -13.072 1.00 37.50 111 VAL A N 1
ATOM 862 C CA . VAL A 1 111 ? 22.018 -3.865 -13.438 1.00 37.50 111 VAL A CA 1
ATOM 863 C C . VAL A 1 111 ? 22.920 -4.725 -12.558 1.00 37.50 111 VAL A C 1
ATOM 865 O O . VAL A 1 111 ? 23.048 -4.492 -11.356 1.00 37.50 111 VAL A O 1
ATOM 868 N N . PHE A 1 112 ? 23.533 -5.738 -13.166 1.00 35.78 112 PHE A N 1
ATOM 869 C CA . PHE A 1 112 ? 24.589 -6.541 -12.558 1.00 35.78 112 PHE A CA 1
ATOM 870 C C . PHE A 1 112 ? 25.813 -5.633 -12.346 1.00 35.78 112 PHE A C 1
ATOM 872 O O . PHE A 1 112 ? 26.637 -5.454 -13.239 1.00 35.78 112 PHE A O 1
ATOM 879 N N . ASN A 1 113 ? 25.894 -4.985 -11.186 1.00 41.50 113 ASN A N 1
ATOM 880 C CA . ASN A 1 113 ? 27.057 -4.215 -10.753 1.00 41.50 113 ASN A CA 1
ATOM 881 C C . ASN A 1 113 ? 27.506 -4.747 -9.386 1.00 41.50 113 ASN A C 1
ATOM 883 O O . ASN A 1 113 ? 26.659 -5.180 -8.604 1.00 41.50 113 ASN A O 1
ATOM 887 N N . SER A 1 114 ? 28.814 -4.732 -9.111 1.00 41.66 114 SER A N 1
ATOM 888 C CA . SER A 1 114 ? 29.482 -5.329 -7.933 1.00 41.66 114 SER A CA 1
ATOM 889 C C . SER A 1 114 ? 29.148 -4.650 -6.591 1.00 41.66 114 SER A C 1
ATOM 891 O O . SER A 1 114 ? 29.928 -4.707 -5.641 1.00 41.66 114 SER A O 1
ATOM 893 N N . ASP A 1 115 ? 27.991 -4.003 -6.498 1.00 42.41 115 ASP A N 1
ATOM 894 C CA . ASP A 1 115 ? 27.452 -3.403 -5.291 1.00 42.41 115 ASP A CA 1
ATOM 895 C C . ASP A 1 115 ? 26.739 -4.467 -4.449 1.00 42.41 115 ASP A C 1
ATOM 897 O O . ASP A 1 115 ? 25.710 -5.028 -4.834 1.00 42.41 115 ASP A O 1
ATOM 901 N N . ALA A 1 116 ? 27.259 -4.710 -3.245 1.00 53.19 116 ALA A N 1
ATOM 902 C CA . ALA A 1 116 ? 26.736 -5.701 -2.302 1.00 53.19 116 ALA A CA 1
ATOM 903 C C . ALA A 1 116 ? 25.270 -5.454 -1.878 1.00 53.19 116 ALA A C 1
ATOM 905 O O . ALA A 1 116 ? 24.609 -6.370 -1.394 1.00 53.19 116 ALA A O 1
ATOM 906 N N . ASN A 1 117 ? 24.740 -4.244 -2.090 1.00 52.44 117 ASN A N 1
ATOM 907 C CA . ASN A 1 117 ? 23.335 -3.909 -1.831 1.00 52.44 117 ASN A CA 1
ATOM 908 C C . ASN A 1 117 ? 22.369 -4.496 -2.876 1.00 52.44 117 ASN A C 1
ATOM 910 O O . ASN A 1 117 ? 21.185 -4.651 -2.583 1.00 52.44 117 ASN A O 1
ATOM 914 N N . ASN A 1 118 ? 22.859 -4.866 -4.065 1.00 47.72 118 ASN A N 1
ATOM 915 C CA . ASN A 1 118 ? 22.028 -5.430 -5.132 1.00 47.72 118 ASN A CA 1
ATOM 916 C C . ASN A 1 118 ? 21.933 -6.961 -5.071 1.00 47.72 118 ASN A C 1
ATOM 918 O O . ASN A 1 118 ? 21.038 -7.537 -5.688 1.00 47.72 118 ASN A O 1
ATOM 922 N N . HIS A 1 119 ? 22.800 -7.623 -4.292 1.00 54.28 119 HIS A N 1
ATOM 923 C CA . HIS A 1 119 ? 22.820 -9.080 -4.115 1.00 54.28 119 HIS A CA 1
ATOM 924 C C . HIS A 1 119 ? 21.466 -9.723 -3.755 1.00 54.28 119 HIS A C 1
ATOM 926 O O . HIS A 1 119 ? 21.128 -10.728 -4.379 1.00 54.28 119 HIS A O 1
ATOM 932 N N . PRO A 1 120 ? 20.645 -9.197 -2.825 1.00 55.75 120 PRO A N 1
ATOM 933 C CA . PRO A 1 120 ? 19.355 -9.827 -2.543 1.00 55.75 120 PRO A CA 1
ATOM 934 C C . PRO A 1 120 ? 18.392 -9.767 -3.742 1.00 55.75 120 PRO A C 1
ATOM 936 O O . PRO A 1 120 ? 17.611 -10.695 -3.941 1.00 55.75 120 PRO A O 1
ATOM 939 N N . PHE A 1 121 ? 18.484 -8.735 -4.586 1.00 53.72 121 PHE A N 1
ATOM 940 C CA . PHE A 1 121 ? 17.604 -8.555 -5.742 1.00 53.72 121 PHE A CA 1
ATOM 941 C C . PHE A 1 121 ? 18.014 -9.425 -6.942 1.00 53.72 121 PHE A C 1
ATOM 943 O O . PHE A 1 121 ? 17.141 -10.046 -7.548 1.00 53.72 121 PHE A O 1
ATOM 950 N N . VAL A 1 122 ? 19.319 -9.571 -7.236 1.00 54.97 122 VAL A N 1
ATOM 951 C CA . VAL A 1 122 ? 19.789 -10.515 -8.280 1.00 54.97 122 VAL A CA 1
ATOM 952 C C . VAL A 1 122 ? 19.447 -11.964 -7.934 1.00 54.97 122 VAL A C 1
ATOM 954 O O . VAL A 1 122 ? 19.036 -12.719 -8.810 1.00 54.97 122 VAL A O 1
ATOM 957 N N . ILE A 1 123 ? 19.564 -12.365 -6.664 1.00 57.38 123 ILE A N 1
ATOM 958 C CA . ILE A 1 123 ? 19.263 -13.743 -6.243 1.00 57.38 123 ILE A CA 1
ATOM 959 C C . ILE A 1 123 ? 17.762 -14.038 -6.381 1.00 57.38 123 ILE A C 1
ATOM 961 O O . ILE A 1 123 ? 17.394 -15.139 -6.798 1.00 57.38 123 ILE A O 1
ATOM 965 N N . LYS A 1 124 ? 16.901 -13.058 -6.070 1.00 55.75 124 LYS A N 1
ATOM 966 C CA . LYS A 1 124 ? 15.441 -13.172 -6.202 1.00 55.75 124 LYS A CA 1
ATOM 967 C C . LYS A 1 124 ? 15.008 -13.225 -7.674 1.00 55.75 124 LYS A C 1
ATOM 969 O O . LYS A 1 124 ? 14.149 -14.031 -8.012 1.00 55.75 124 LYS A O 1
ATOM 974 N N . PHE A 1 125 ? 15.661 -12.460 -8.556 1.00 54.66 125 PHE A N 1
ATOM 975 C CA . PHE A 1 125 ? 15.443 -12.525 -10.007 1.00 54.66 125 PHE A CA 1
ATOM 976 C C . PHE A 1 125 ? 15.834 -13.894 -10.593 1.00 54.66 125 PHE A C 1
ATOM 978 O O . PHE A 1 125 ? 15.040 -14.511 -11.296 1.00 54.66 125 PHE A O 1
ATOM 985 N N . PHE A 1 126 ? 17.016 -14.418 -10.250 1.00 56.59 126 PHE A N 1
ATOM 986 C CA . PHE A 1 126 ? 17.497 -15.714 -10.756 1.00 56.59 126 PHE A CA 1
ATOM 987 C C . PHE A 1 126 ? 16.727 -16.934 -10.222 1.00 56.59 126 PHE A C 1
ATOM 989 O O . PHE A 1 126 ? 16.760 -17.989 -10.850 1.00 56.59 126 PHE A O 1
ATOM 996 N N . ASN A 1 127 ? 16.048 -16.812 -9.078 1.00 56.81 127 ASN A N 1
ATOM 997 C CA . ASN A 1 127 ? 15.199 -17.877 -8.528 1.00 56.81 127 ASN A CA 1
ATOM 998 C C . ASN A 1 127 ? 13.732 -17.780 -8.964 1.00 56.81 127 ASN A C 1
ATOM 1000 O O . ASN A 1 127 ? 12.958 -18.693 -8.674 1.00 56.81 127 ASN A O 1
ATOM 1004 N N . SER A 1 128 ? 13.332 -16.706 -9.648 1.00 46.31 128 SER A N 1
ATOM 1005 C CA . SER A 1 128 ? 11.965 -16.576 -10.138 1.00 46.31 128 SER A CA 1
ATOM 1006 C C . SER A 1 128 ? 11.804 -17.368 -11.446 1.00 46.31 128 SER A C 1
ATOM 1008 O O . SER A 1 128 ? 12.670 -17.286 -12.322 1.00 46.31 128 SER A O 1
ATOM 1010 N N . PRO A 1 129 ? 10.710 -18.129 -11.637 1.00 52.56 129 PRO A N 1
ATOM 10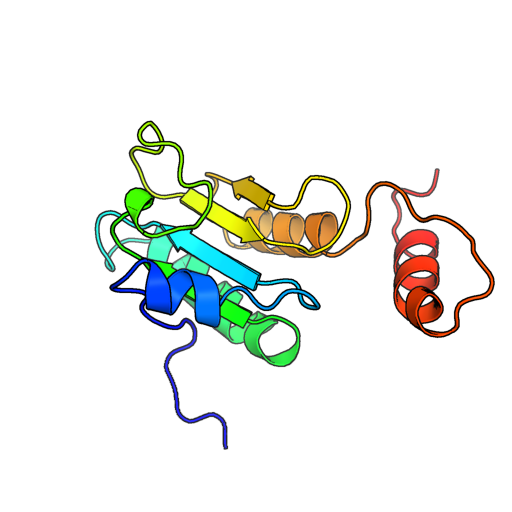11 C CA . PRO A 1 129 ? 10.504 -18.975 -12.820 1.00 52.56 129 PRO A CA 1
ATOM 1012 C C . PRO A 1 129 ? 10.379 -18.202 -14.147 1.00 52.56 129 PRO A C 1
ATOM 1014 O O . PRO A 1 129 ? 10.269 -18.827 -15.199 1.00 52.56 129 PRO A O 1
ATOM 1017 N N . ASN A 1 130 ? 10.434 -16.868 -14.109 1.00 47.12 130 ASN A N 1
ATOM 1018 C CA . ASN A 1 130 ? 10.448 -15.981 -15.274 1.00 47.12 130 ASN A CA 1
ATOM 1019 C C . ASN A 1 130 ? 11.813 -15.912 -15.995 1.00 47.12 130 ASN A C 1
ATOM 1021 O O . ASN A 1 130 ? 11.937 -15.213 -16.995 1.00 47.12 130 ASN A O 1
ATOM 1025 N N . ALA A 1 131 ? 12.846 -16.612 -15.512 1.00 43.59 131 ALA A N 1
ATOM 1026 C CA . ALA A 1 131 ? 14.188 -16.616 -16.106 1.00 43.59 131 ALA A CA 1
ATOM 1027 C C . ALA A 1 131 ? 14.368 -17.627 -17.263 1.00 43.59 131 ALA A C 1
ATOM 1029 O O . ALA A 1 131 ? 15.449 -18.205 -17.416 1.00 43.59 131 ALA A O 1
ATOM 1030 N N . LYS A 1 132 ? 13.328 -17.873 -18.068 1.00 39.25 132 LYS A N 1
ATOM 1031 C CA . LYS A 1 132 ? 13.418 -18.753 -19.240 1.00 39.25 132 LYS A CA 1
ATOM 1032 C C . LYS A 1 132 ? 12.855 -18.123 -20.500 1.00 39.25 132 LYS A C 1
ATOM 1034 O O . LYS A 1 132 ? 11.705 -17.645 -20.447 1.00 39.25 132 LYS A O 1
#

Secondary structure (DSSP, 8-state):
---S-SSEE--SHHHHHHHS-TTS-EEEEE-SSS-SHHHHHHHHHHHHHTTTSEEEEES-GGGSTT--TT--S-EEEEE-SSTTSEEEE----HHHHHHHHHHHTS-SS----S-TTTHHHHHHHHHSTT--

pLDDT: mean 71.73, std 15.33, range [35.78, 89.5]

Organism: Citrus clementina (NCBI:txid85681)

InterPro domains:
  IPR036249 Thioredoxin-like superfamily [SSF52833] (8-107)

Sequence (132 aa):
KQSGPASAEIKSAEDASSFIGEKKVVIIGVFPNFSGEEFENYTALAEKLRSDYEFGHTQNAKLLPRGESSVTGPVVRLLKPFDELFVDFKDFKVDALEKFVEESSIPIVTVFNSDANNHPFVIKFFNSPNAK

Foldseek 3Di:
DPPDQLAAEQDALVSQVVLQDLAFKEKEKAALDCDDPLNVLLSVLSNVCVVPYHHYYYPDLVSHDVSDNPPDHIWMKIAHNDDPRIDIHDDSHNVVVVVCCLVVVAHPDQDPDPDPVSVVNVVSVVPDPVPD